Protein AF-A0A534ZTX7-F1 (afdb_monomer)

Foldseek 3Di:
DLCLLPVPPPPPDDPPDDRDHDDPVDCVCVVSVVVVVVVVVQVVVVVVVDDDDDDDDDPDDDPPDDAACDDDQVSVQVNCVVVVHDRDD

Structure (mmCIF, N/CA/C/O backbone):
data_AF-A0A534ZTX7-F1
#
_entry.id   AF-A0A534ZTX7-F1
#
loop_
_atom_site.group_PDB
_atom_site.id
_atom_site.type_symbol
_atom_site.label_atom_id
_atom_site.label_alt_id
_atom_site.label_comp_id
_atom_site.label_asym_id
_atom_site.label_entity_id
_atom_site.label_seq_id
_atom_site.pdbx_PDB_ins_code
_atom_site.Cartn_x
_atom_site.Cartn_y
_atom_site.Cartn_z
_atom_site.occupancy
_atom_site.B_iso_or_equiv
_atom_site.auth_seq_id
_atom_site.auth_comp_id
_atom_site.auth_asym_id
_atom_site.auth_atom_id
_atom_site.pdbx_PDB_model_num
ATOM 1 N N . THR A 1 1 ? 0.625 -1.510 -3.773 1.00 94.44 1 THR A N 1
ATOM 2 C CA . THR A 1 1 ? -0.195 -1.064 -2.614 1.00 94.44 1 THR A CA 1
ATOM 3 C C . THR A 1 1 ? -0.249 0.450 -2.630 1.00 94.44 1 THR A C 1
ATOM 5 O O . THR A 1 1 ? 0.722 1.020 -3.103 1.00 94.44 1 THR A O 1
ATOM 8 N N . SER A 1 2 ? -1.312 1.111 -2.159 1.00 95.56 2 SER A N 1
ATOM 9 C CA . SER A 1 2 ? -1.321 2.583 -2.036 1.00 95.56 2 SER A CA 1
ATOM 10 C C . SER A 1 2 ? -0.287 3.093 -1.023 1.00 95.56 2 SER A C 1
ATOM 12 O O . SER A 1 2 ? 0.225 4.193 -1.152 1.00 95.5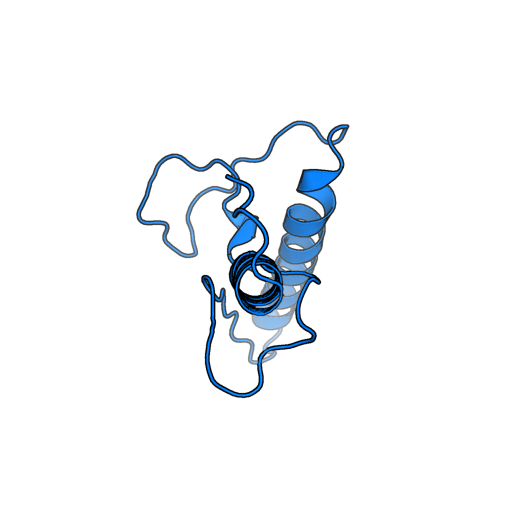6 2 SER A O 1
ATOM 14 N N . GLU A 1 3 ? 0.126 2.268 -0.063 1.00 96.56 3 GLU A N 1
ATOM 15 C CA . GLU A 1 3 ? 1.131 2.660 0.936 1.00 96.56 3 GLU A CA 1
ATOM 16 C C . GLU A 1 3 ? 2.532 2.950 0.373 1.00 96.56 3 GLU A C 1
ATOM 18 O O . GLU A 1 3 ? 3.373 3.497 1.083 1.00 96.56 3 GLU A O 1
ATOM 23 N N . VAL A 1 4 ? 2.803 2.633 -0.902 1.00 96.94 4 VAL A N 1
ATOM 24 C CA . VAL A 1 4 ? 4.101 2.937 -1.532 1.00 96.94 4 VAL A CA 1
ATOM 25 C C . VAL A 1 4 ? 4.402 4.435 -1.584 1.00 96.94 4 VAL A C 1
ATOM 27 O O . VAL A 1 4 ? 5.579 4.787 -1.568 1.00 96.94 4 VAL A O 1
ATOM 30 N N . TYR A 1 5 ? 3.371 5.289 -1.595 1.00 97.44 5 TYR A N 1
ATOM 31 C CA . TYR A 1 5 ? 3.508 6.750 -1.596 1.00 97.44 5 TYR A CA 1
ATOM 32 C C . TYR A 1 5 ? 4.012 7.304 -0.256 1.00 97.44 5 TYR A C 1
ATOM 34 O O . TYR A 1 5 ? 4.632 8.367 -0.209 1.00 97.44 5 TYR A O 1
ATOM 42 N N . GLY A 1 6 ? 3.808 6.570 0.843 1.00 96.44 6 GLY A N 1
ATOM 43 C CA . GLY A 1 6 ? 4.301 6.952 2.160 1.00 96.44 6 GLY A CA 1
ATOM 44 C C . GLY A 1 6 ? 3.749 8.291 2.652 1.00 96.44 6 GLY A C 1
ATOM 45 O O . GLY A 1 6 ? 2.544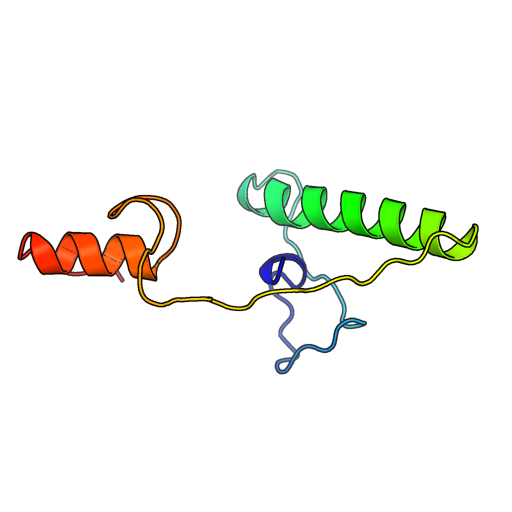 8.473 2.774 1.00 96.44 6 GLY A O 1
ATOM 46 N N . ARG A 1 7 ? 4.651 9.220 2.975 1.00 96.12 7 ARG A N 1
ATOM 47 C CA . ARG A 1 7 ? 4.359 10.588 3.434 1.00 96.12 7 ARG A CA 1
ATOM 48 C C . ARG A 1 7 ? 4.426 11.620 2.307 1.00 96.12 7 ARG A C 1
ATOM 50 O O . ARG A 1 7 ? 4.694 12.783 2.594 1.00 96.12 7 ARG A O 1
ATOM 57 N N . ASN A 1 8 ? 4.276 11.219 1.045 1.00 97.12 8 ASN A N 1
ATOM 58 C CA . ASN A 1 8 ? 4.369 12.163 -0.066 1.00 97.12 8 ASN A CA 1
ATOM 59 C C . ASN A 1 8 ? 3.294 13.267 0.093 1.00 97.12 8 ASN A C 1
ATOM 61 O O . ASN A 1 8 ? 2.106 12.944 0.106 1.00 97.12 8 ASN A O 1
ATOM 65 N N . PRO A 1 9 ? 3.673 14.554 0.224 1.00 96.12 9 PRO A N 1
ATOM 66 C CA . PRO A 1 9 ? 2.713 15.633 0.453 1.00 96.12 9 PRO A CA 1
ATOM 67 C C . PRO A 1 9 ? 1.957 16.060 -0.817 1.00 96.12 9 PRO A C 1
ATOM 69 O O . PRO A 1 9 ? 0.973 16.788 -0.720 1.00 96.12 9 PRO A O 1
ATOM 72 N N . ALA A 1 10 ? 2.395 15.626 -2.002 1.00 94.81 10 ALA A N 1
ATOM 73 C CA . ALA A 1 10 ? 1.847 16.036 -3.291 1.00 94.81 10 ALA A CA 1
ATOM 74 C C . ALA A 1 10 ? 0.586 15.236 -3.662 1.00 94.81 10 ALA A C 1
ATOM 76 O O . ALA A 1 10 ? 0.583 14.457 -4.611 1.00 94.81 10 ALA A O 1
ATOM 77 N N . VAL A 1 11 ? -0.483 15.400 -2.884 1.00 93.69 11 VAL A N 1
ATOM 78 C CA . VAL A 1 11 ? -1.804 14.830 -3.191 1.00 93.69 11 VAL A CA 1
ATOM 79 C C . VAL A 1 11 ? -2.508 15.723 -4.233 1.00 93.69 11 VAL A C 1
ATOM 81 O O . VAL A 1 11 ? -2.526 16.940 -4.041 1.00 93.69 11 VAL A O 1
ATOM 84 N N . PRO A 1 12 ? -3.122 15.170 -5.303 1.00 95.06 12 PRO A N 1
ATOM 85 C CA . PRO A 1 12 ? -3.279 13.745 -5.611 1.00 95.06 12 PRO A CA 1
ATOM 86 C C . PRO A 1 12 ? -2.005 13.099 -6.178 1.00 95.06 12 PRO A C 1
ATOM 88 O O . PRO A 1 12 ? -1.297 13.695 -6.984 1.00 95.06 12 PRO A O 1
ATOM 91 N N . TRP A 1 13 ? -1.747 11.847 -5.790 1.00 96.00 13 TRP A N 1
ATOM 92 C CA . TRP A 1 13 ? -0.581 11.093 -6.259 1.00 96.00 13 TRP A CA 1
ATOM 93 C C . TRP A 1 13 ? -0.835 10.438 -7.621 1.00 96.00 13 TRP A C 1
ATOM 95 O O . TRP A 1 13 ? -1.848 9.762 -7.799 1.00 96.00 13 TRP A O 1
ATOM 105 N N . SER A 1 14 ? 0.121 10.570 -8.542 1.00 95.94 14 SER A N 1
ATOM 106 C CA . SER A 1 14 ? 0.214 9.753 -9.759 1.00 95.94 14 SER A CA 1
ATOM 107 C C . SER A 1 14 ? 1.044 8.490 -9.515 1.00 95.94 14 SER A C 1
ATOM 109 O O . SER A 1 14 ? 1.745 8.368 -8.513 1.00 95.94 14 SER A O 1
ATOM 111 N N . GLU A 1 15 ? 0.992 7.511 -10.413 1.00 96.00 15 GLU A N 1
ATOM 112 C CA . GLU A 1 15 ? 1.756 6.265 -10.300 1.00 96.00 15 GLU A CA 1
ATOM 113 C C . GLU A 1 15 ? 3.276 6.472 -10.336 1.00 96.00 15 GLU A C 1
ATOM 115 O O . GLU A 1 15 ? 4.001 5.707 -9.688 1.00 96.00 15 GLU A O 1
ATOM 120 N N . ASP A 1 16 ? 3.718 7.538 -11.002 1.00 94.50 16 ASP A N 1
ATOM 121 C CA . ASP A 1 16 ? 5.118 7.947 -11.146 1.00 94.50 16 ASP A CA 1
ATOM 122 C C . ASP A 1 16 ? 5.580 8.916 -10.042 1.00 94.50 16 ASP A C 1
ATOM 124 O O . ASP A 1 16 ? 6.718 9.380 -10.060 1.00 94.50 16 ASP A O 1
ATOM 128 N N . ALA A 1 17 ? 4.709 9.241 -9.080 1.00 96.06 17 ALA A N 1
ATOM 129 C CA . ALA A 1 17 ? 5.044 10.139 -7.983 1.00 96.06 17 ALA A CA 1
ATOM 130 C C . ALA A 1 17 ? 6.117 9.552 -7.053 1.00 96.06 17 ALA A C 1
ATOM 132 O O . ALA A 1 17 ? 6.196 8.340 -6.824 1.00 96.06 17 ALA A O 1
ATOM 133 N N . ASP A 1 18 ? 6.891 10.447 -6.438 1.00 96.31 18 ASP A N 1
ATOM 134 C CA . ASP A 1 18 ? 7.949 10.070 -5.509 1.00 96.31 18 ASP A CA 1
ATOM 135 C C . ASP A 1 18 ? 7.435 9.282 -4.299 1.00 96.31 18 ASP A C 1
ATOM 137 O O . ASP A 1 18 ? 6.343 9.501 -3.761 1.00 96.31 18 ASP A O 1
ATOM 141 N N . ARG A 1 19 ? 8.282 8.375 -3.815 1.00 95.88 19 ARG A N 1
ATOM 142 C CA . ARG A 1 19 ? 8.032 7.588 -2.607 1.00 95.88 19 ARG A CA 1
ATOM 143 C C . ARG A 1 19 ? 8.751 8.231 -1.431 1.00 95.88 19 ARG A C 1
ATOM 145 O O . ARG A 1 19 ? 9.970 8.134 -1.319 1.00 95.88 19 ARG A O 1
ATOM 152 N N . VAL A 1 20 ? 8.000 8.850 -0.524 1.00 97.19 20 VAL A N 1
ATOM 153 C CA . VAL A 1 20 ? 8.576 9.571 0.621 1.00 97.19 20 VAL A CA 1
ATOM 154 C C . VAL A 1 20 ? 8.393 8.747 1.893 1.00 97.19 20 VAL A C 1
ATOM 156 O O . VAL A 1 20 ? 7.345 8.788 2.534 1.00 97.19 20 VAL A O 1
ATOM 159 N N . LEU A 1 21 ? 9.409 7.975 2.278 1.00 97.50 21 LEU A N 1
ATOM 160 C CA . LEU A 1 21 ? 9.367 7.116 3.469 1.00 97.50 21 LEU A CA 1
ATOM 161 C C . LEU A 1 21 ? 10.179 7.710 4.628 1.00 97.50 21 LEU A C 1
ATOM 163 O O . LEU A 1 21 ? 10.832 8.746 4.509 1.00 97.50 21 LEU A O 1
ATOM 167 N N . GLY A 1 22 ? 10.049 7.115 5.810 1.00 96.50 22 GLY A N 1
ATOM 168 C CA . GLY A 1 22 ? 10.909 7.436 6.946 1.00 96.50 22 GLY A CA 1
ATOM 169 C C . GLY A 1 22 ? 12.148 6.541 7.010 1.00 96.50 22 GLY A C 1
ATOM 170 O O . GLY A 1 22 ? 12.401 5.771 6.085 1.00 96.50 22 GLY A O 1
ATOM 171 N N . PRO A 1 23 ? 12.912 6.640 8.111 1.00 97.00 23 PRO A N 1
ATOM 172 C CA . PRO A 1 23 ? 14.104 5.830 8.331 1.00 97.00 23 PRO A CA 1
ATOM 173 C C . PRO A 1 23 ? 13.804 4.329 8.320 1.00 97.00 23 PRO A C 1
ATOM 175 O O . PRO A 1 23 ? 12.725 3.902 8.738 1.00 97.00 23 PRO A O 1
ATOM 178 N N . THR A 1 24 ? 14.792 3.530 7.917 1.00 96.38 24 THR A N 1
ATOM 179 C CA . THR A 1 24 ? 14.711 2.059 7.888 1.00 96.38 24 THR A CA 1
ATOM 180 C C . THR A 1 24 ? 14.592 1.424 9.273 1.00 96.38 24 THR A C 1
ATOM 182 O O . THR A 1 24 ? 14.158 0.284 9.364 1.00 96.38 24 THR A O 1
ATOM 185 N N . SER A 1 25 ? 14.923 2.152 10.344 1.00 97.31 25 SER A N 1
ATOM 186 C CA . SER A 1 25 ? 14.739 1.714 11.734 1.00 97.31 25 SER A CA 1
ATOM 187 C C . SER A 1 25 ? 13.284 1.746 12.216 1.00 97.31 25 SER A C 1
ATOM 189 O O . SER A 1 25 ? 13.004 1.284 13.317 1.00 97.31 25 SER A O 1
ATOM 191 N N . ILE A 1 26 ? 12.358 2.314 11.435 1.00 97.31 26 ILE A N 1
ATOM 192 C CA . ILE A 1 26 ? 10.932 2.342 11.768 1.00 97.31 26 ILE A CA 1
ATOM 193 C C . ILE A 1 26 ? 10.208 1.261 10.964 1.00 97.31 26 ILE A C 1
ATOM 195 O O . ILE A 1 26 ? 9.936 1.434 9.771 1.00 97.31 26 ILE A O 1
ATOM 199 N N . ASP A 1 27 ? 9.820 0.187 11.650 1.00 95.81 27 ASP A N 1
ATOM 200 C CA . ASP A 1 27 ? 9.270 -1.031 11.043 1.00 95.81 27 ASP A CA 1
ATOM 201 C C . ASP A 1 27 ? 8.048 -0.800 10.157 1.00 95.81 27 ASP A C 1
ATOM 203 O O . ASP A 1 27 ? 7.872 -1.503 9.166 1.00 95.81 27 ASP A O 1
ATOM 207 N N . ARG A 1 28 ? 7.226 0.221 10.435 1.00 94.38 28 ARG A N 1
ATOM 208 C CA . ARG A 1 28 ? 6.014 0.505 9.642 1.00 94.38 28 ARG A CA 1
ATOM 209 C C . ARG A 1 28 ? 6.289 0.669 8.142 1.00 94.38 28 ARG A C 1
ATOM 211 O O . ARG A 1 28 ? 5.398 0.460 7.326 1.00 94.38 28 ARG A O 1
ATOM 218 N N . TRP A 1 29 ? 7.514 1.046 7.762 1.00 97.25 29 TRP A N 1
ATOM 219 C CA . TRP A 1 29 ? 7.901 1.229 6.362 1.00 97.25 29 TRP A CA 1
ATOM 220 C C . TRP A 1 29 ? 8.306 -0.063 5.648 1.00 97.25 29 TRP A C 1
ATOM 222 O O . TRP A 1 29 ? 8.434 -0.053 4.418 1.00 97.25 29 TRP A O 1
ATOM 232 N N . CYS A 1 30 ? 8.479 -1.177 6.365 1.00 97.12 30 CYS A N 1
ATOM 233 C CA . CYS A 1 30 ? 8.897 -2.454 5.782 1.00 97.12 30 CYS A CA 1
ATOM 234 C C . CYS A 1 30 ? 7.882 -2.968 4.747 1.00 97.12 30 CYS A C 1
ATOM 236 O O . CYS A 1 30 ? 8.259 -3.431 3.667 1.00 97.12 30 CYS A O 1
ATOM 238 N N . TYR A 1 31 ? 6.584 -2.798 5.014 1.00 96.19 31 TYR A N 1
ATOM 239 C CA . TYR A 1 31 ? 5.514 -3.220 4.116 1.00 96.19 31 TYR A CA 1
ATOM 240 C C . TYR A 1 31 ? 5.510 -2.416 2.806 1.00 96.19 31 TYR A C 1
ATOM 242 O O . TYR A 1 31 ? 5.550 -2.993 1.718 1.00 96.19 31 TYR A O 1
ATOM 250 N N . ALA A 1 32 ? 5.548 -1.083 2.888 1.00 97.38 32 ALA A N 1
ATOM 251 C CA . ALA A 1 32 ? 5.634 -0.222 1.707 1.00 97.38 32 ALA A CA 1
ATOM 252 C C . ALA A 1 32 ? 6.912 -0.493 0.890 1.00 97.38 32 ALA A C 1
ATOM 254 O O . ALA A 1 32 ? 6.882 -0.499 -0.343 1.00 97.38 32 ALA A O 1
ATOM 255 N N . THR A 1 33 ? 8.029 -0.758 1.573 1.00 97.81 33 THR A N 1
ATOM 256 C CA . THR A 1 33 ? 9.327 -1.046 0.949 1.00 97.81 33 THR A CA 1
ATOM 257 C C . THR A 1 33 ? 9.321 -2.384 0.220 1.00 97.81 33 THR A C 1
ATOM 259 O O . THR A 1 33 ? 9.671 -2.434 -0.958 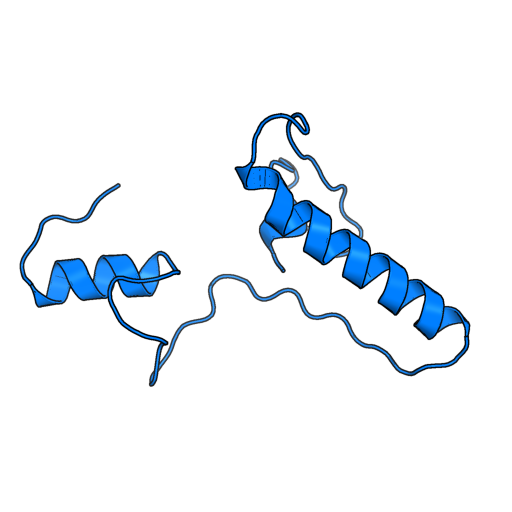1.00 97.81 33 THR A O 1
ATOM 262 N N . SER A 1 34 ? 8.862 -3.453 0.875 1.00 98.06 34 SER A N 1
ATOM 263 C CA . SER A 1 34 ? 8.786 -4.793 0.278 1.00 98.06 34 SER A CA 1
ATOM 264 C C . SER A 1 34 ? 7.875 -4.829 -0.951 1.00 98.06 34 SER A C 1
ATOM 266 O O . SER A 1 34 ? 8.242 -5.401 -1.978 1.00 98.06 34 SER A O 1
ATOM 268 N N . LYS A 1 35 ? 6.716 -4.159 -0.903 1.00 98.00 35 LYS A N 1
ATOM 269 C CA . LYS A 1 35 ? 5.809 -4.076 -2.056 1.00 98.00 35 LYS A CA 1
ATOM 270 C C . LYS A 1 35 ? 6.417 -3.318 -3.231 1.00 98.00 35 LYS A C 1
ATOM 272 O O . LYS A 1 35 ? 6.219 -3.737 -4.367 1.00 98.00 35 LYS A O 1
ATOM 277 N N . ALA A 1 36 ? 7.165 -2.250 -2.980 1.00 97.56 36 ALA A N 1
ATOM 278 C CA . ALA A 1 36 ? 7.838 -1.533 -4.052 1.00 97.56 36 ALA A CA 1
ATOM 279 C C . ALA A 1 36 ? 9.022 -2.315 -4.634 1.00 97.56 36 ALA A C 1
ATOM 281 O O . ALA A 1 36 ? 9.220 -2.295 -5.842 1.00 97.56 36 ALA A O 1
ATOM 282 N N . ALA A 1 37 ? 9.772 -3.053 -3.809 1.00 98.06 37 ALA A N 1
ATOM 283 C CA . ALA A 1 37 ? 10.802 -3.967 -4.301 1.00 98.06 37 ALA A CA 1
ATOM 284 C C . ALA A 1 37 ? 10.201 -5.018 -5.252 1.00 98.06 37 ALA A C 1
ATOM 286 O O . ALA A 1 37 ? 10.708 -5.211 -6.354 1.00 98.06 37 ALA A O 1
ATOM 287 N N . ALA A 1 38 ? 9.069 -5.626 -4.875 1.00 98.31 38 ALA A N 1
ATOM 288 C CA . ALA A 1 38 ? 8.326 -6.527 -5.756 1.00 98.31 38 ALA A CA 1
ATOM 289 C C . ALA A 1 38 ? 7.886 -5.836 -7.061 1.00 98.31 38 ALA A C 1
ATOM 291 O O . ALA A 1 38 ? 8.021 -6.406 -8.141 1.00 98.31 38 ALA A O 1
ATOM 292 N N . GLU A 1 39 ? 7.410 -4.593 -6.980 1.00 98.00 39 GLU A N 1
ATOM 293 C CA . GLU A 1 39 ? 7.021 -3.807 -8.152 1.00 98.00 39 GLU A CA 1
ATOM 294 C C . GLU A 1 39 ? 8.204 -3.536 -9.097 1.00 98.00 39 GLU A C 1
ATOM 296 O O . GLU A 1 39 ? 8.057 -3.690 -10.308 1.00 98.00 39 GLU A O 1
ATOM 301 N N . HIS A 1 40 ? 9.399 -3.239 -8.572 1.00 97.94 40 HIS A N 1
ATOM 302 C CA . HIS A 1 40 ? 10.613 -3.104 -9.384 1.00 97.94 40 HIS A CA 1
ATOM 303 C C . HIS A 1 40 ? 10.944 -4.390 -10.150 1.00 97.94 40 HIS A C 1
ATOM 305 O O . HIS A 1 40 ? 11.268 -4.318 -11.337 1.00 97.94 40 HIS A O 1
ATOM 311 N N . PHE A 1 41 ? 10.814 -5.562 -9.518 1.00 98.44 41 PHE A N 1
ATOM 312 C CA . PHE A 1 41 ? 10.991 -6.840 -10.212 1.00 98.44 41 PHE A CA 1
ATOM 313 C C . PHE A 1 41 ? 9.953 -7.030 -11.318 1.00 98.44 41 PHE A C 1
ATOM 315 O O . PHE A 1 41 ? 10.318 -7.358 -12.445 1.00 98.44 41 PHE A O 1
ATOM 322 N N . CYS A 1 42 ? 8.676 -6.758 -11.041 1.00 98.25 42 CYS A N 1
ATOM 323 C CA . CYS A 1 42 ? 7.624 -6.803 -12.055 1.00 98.25 42 CYS A CA 1
ATOM 324 C C . CYS A 1 42 ? 7.946 -5.883 -13.247 1.00 98.25 42 CYS A C 1
ATOM 326 O O . CYS A 1 42 ? 7.869 -6.302 -14.398 1.00 98.25 42 CYS A O 1
ATOM 328 N N . LEU A 1 43 ? 8.376 -4.645 -12.999 1.00 97.44 43 LEU A N 1
ATOM 329 C CA . LEU A 1 43 ? 8.755 -3.712 -14.064 1.00 97.44 43 LEU A CA 1
ATOM 330 C C . LEU A 1 43 ? 9.993 -4.177 -14.846 1.00 97.44 43 LEU A C 1
ATOM 332 O O . LEU A 1 43 ? 10.059 -3.958 -16.056 1.00 97.44 43 LEU A O 1
ATOM 336 N N . ALA A 1 44 ? 10.945 -4.849 -14.196 1.00 98.38 44 ALA A N 1
ATOM 337 C CA . ALA A 1 44 ? 12.082 -5.465 -14.873 1.00 98.38 44 ALA A CA 1
ATOM 338 C C . ALA A 1 44 ? 11.630 -6.594 -15.815 1.00 98.38 44 ALA A C 1
ATOM 340 O O . ALA A 1 44 ? 11.980 -6.574 -16.992 1.00 98.38 44 ALA A O 1
ATOM 341 N N . TYR A 1 45 ? 10.779 -7.514 -15.352 1.00 98.50 45 TYR A N 1
ATOM 342 C CA . TYR A 1 45 ? 10.218 -8.573 -16.203 1.00 98.50 45 TYR A CA 1
ATOM 343 C C . TYR A 1 45 ? 9.343 -8.029 -17.334 1.00 98.50 45 TYR A C 1
ATOM 345 O O . TYR A 1 45 ? 9.346 -8.581 -18.434 1.00 98.50 45 TYR A O 1
ATOM 353 N N . ARG A 1 46 ? 8.658 -6.902 -17.114 1.00 98.19 46 ARG A N 1
ATOM 354 C CA . ARG A 1 46 ? 7.909 -6.214 -18.171 1.00 98.19 46 ARG A CA 1
ATOM 355 C C . ARG A 1 46 ? 8.813 -5.781 -19.323 1.00 98.19 46 ARG A C 1
ATOM 357 O O . ARG A 1 46 ? 8.431 -5.919 -20.481 1.00 98.19 46 ARG A O 1
ATOM 364 N N . ARG A 1 47 ? 10.030 -5.307 -19.027 1.00 97.94 47 ARG A N 1
ATOM 365 C CA . ARG A 1 47 ? 11.034 -4.950 -20.051 1.00 97.94 47 ARG A CA 1
ATOM 366 C C . ARG A 1 47 ? 11.561 -6.167 -20.816 1.00 97.94 47 ARG A C 1
ATOM 368 O O . ARG A 1 47 ? 12.038 -6.005 -21.930 1.00 97.94 47 ARG A O 1
ATOM 375 N N . LEU A 1 48 ? 11.439 -7.365 -20.2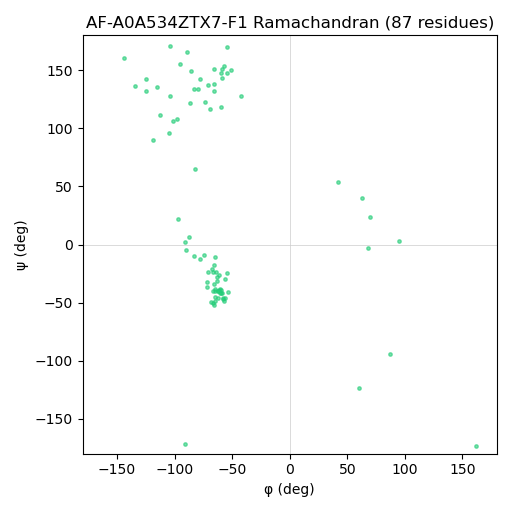43 1.00 98.44 48 LEU A N 1
ATOM 376 C CA . LEU A 1 48 ? 11.767 -8.638 -20.892 1.00 98.44 48 LEU A CA 1
ATOM 377 C C . LEU A 1 48 ? 10.592 -9.223 -21.698 1.00 98.44 48 LEU A C 1
ATOM 379 O O . LEU A 1 48 ? 10.685 -10.343 -22.188 1.00 98.44 48 LEU A O 1
ATOM 383 N N . GLY A 1 49 ? 9.488 -8.483 -21.840 1.00 98.31 49 GLY A N 1
ATOM 384 C CA . GLY A 1 49 ? 8.338 -8.876 -22.657 1.00 98.31 49 GLY A CA 1
ATOM 385 C C . GLY A 1 49 ? 7.207 -9.569 -21.897 1.00 98.31 49 GLY A C 1
ATOM 386 O O . GLY A 1 49 ? 6.213 -9.936 -22.519 1.00 98.31 49 GLY A O 1
ATOM 387 N N . LEU A 1 50 ? 7.298 -9.725 -20.569 1.00 98.44 50 LEU A N 1
ATOM 388 C CA . LEU A 1 50 ? 6.194 -10.284 -19.783 1.00 98.44 50 LEU A CA 1
ATOM 389 C C . LEU A 1 50 ? 5.057 -9.244 -19.648 1.00 98.44 50 LEU A C 1
ATOM 391 O O . LEU A 1 50 ? 5.301 -8.146 -19.137 1.00 98.44 50 LEU A O 1
ATOM 395 N N . PRO A 1 51 ? 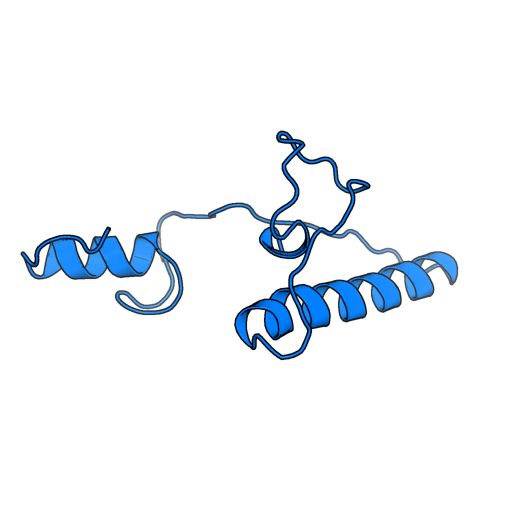3.809 -9.538 -20.068 1.00 98.25 51 PRO A N 1
ATOM 396 C CA . PRO A 1 51 ? 2.701 -8.599 -19.923 1.00 98.25 51 PRO A CA 1
ATOM 397 C C . PRO A 1 51 ? 2.330 -8.438 -18.446 1.00 98.25 51 PRO A C 1
ATOM 399 O O . PRO A 1 51 ? 1.905 -9.382 -17.785 1.00 98.25 51 PRO A O 1
ATOM 402 N N . ILE A 1 52 ? 2.504 -7.223 -17.925 1.00 98.12 52 ILE A N 1
ATOM 403 C CA . ILE A 1 52 ? 2.288 -6.889 -16.514 1.00 98.12 52 ILE A CA 1
ATOM 404 C C . ILE A 1 52 ? 1.500 -5.586 -16.409 1.00 98.12 52 ILE A C 1
ATOM 406 O O . ILE A 1 52 ? 1.841 -4.586 -17.046 1.00 98.12 52 ILE A O 1
ATOM 410 N N . THR A 1 53 ? 0.516 -5.584 -15.510 1.00 97.38 53 THR A N 1
ATOM 411 C CA . THR A 1 53 ? -0.216 -4.396 -15.062 1.00 97.38 53 THR A CA 1
ATOM 412 C C . THR A 1 53 ? -0.132 -4.309 -13.544 1.00 97.38 53 THR A C 1
ATOM 414 O O . THR A 1 53 ? -0.367 -5.294 -12.846 1.00 97.38 53 THR A O 1
ATOM 417 N N . VAL A 1 54 ? 0.203 -3.128 -13.025 1.00 97.31 54 VAL A N 1
ATOM 418 C CA . VAL A 1 54 ? 0.264 -2.870 -11.584 1.00 97.31 54 VAL A CA 1
ATOM 419 C C . VAL A 1 54 ? -0.963 -2.068 -11.178 1.00 97.31 54 VAL A C 1
ATOM 421 O O . VAL A 1 54 ? -1.234 -1.021 -11.753 1.00 97.31 54 VAL A O 1
ATOM 424 N N . LEU A 1 55 ? -1.686 -2.548 -10.167 1.00 97.19 55 LEU A N 1
ATOM 425 C CA . LEU A 1 55 ? -2.831 -1.858 -9.577 1.00 97.19 55 LEU A CA 1
ATOM 426 C C . LEU A 1 55 ? -2.524 -1.479 -8.123 1.00 97.19 55 LEU A C 1
ATOM 428 O O . LEU A 1 55 ? -2.010 -2.288 -7.341 1.00 97.19 55 LEU A O 1
ATOM 432 N N . ARG A 1 56 ? -2.861 -0.245 -7.736 1.00 96.62 56 ARG A N 1
ATOM 433 C CA . ARG A 1 56 ? -2.671 0.280 -6.376 1.00 96.62 56 ARG A CA 1
ATOM 434 C C . ARG A 1 56 ? -4.028 0.651 -5.777 1.00 96.62 56 ARG A C 1
ATOM 436 O O . ARG A 1 56 ? -4.494 1.769 -5.916 1.00 96.62 56 ARG A O 1
ATOM 443 N N . TYR A 1 57 ? -4.668 -0.303 -5.109 1.00 94.81 57 TYR A N 1
ATOM 444 C CA . TYR A 1 57 ? -5.971 -0.082 -4.479 1.00 94.81 57 TYR A CA 1
ATOM 445 C C . TYR A 1 57 ? -5.914 0.915 -3.315 1.00 94.81 57 TYR A C 1
ATOM 4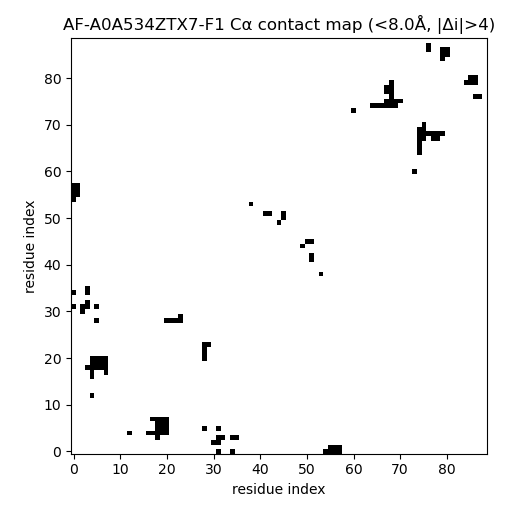47 O O . TYR A 1 57 ? -5.030 0.815 -2.461 1.00 94.81 57 TYR A O 1
ATOM 455 N N . PHE A 1 58 ? -6.914 1.796 -3.241 1.00 94.19 58 PHE A N 1
ATOM 456 C CA . PHE A 1 58 ? -7.137 2.739 -2.144 1.00 94.19 58 PHE A CA 1
ATOM 457 C C . PHE A 1 58 ? -8.412 2.360 -1.397 1.00 94.19 58 PHE A C 1
ATOM 459 O O . PHE A 1 58 ? -9.497 2.481 -1.953 1.00 94.19 58 PHE A O 1
ATOM 466 N N . ASN A 1 59 ? -8.268 1.889 -0.153 1.00 91.88 59 ASN A N 1
ATOM 467 C CA . ASN A 1 59 ? -9.375 1.604 0.771 1.00 91.88 59 ASN A CA 1
ATOM 468 C C . ASN A 1 59 ? -10.584 0.918 0.115 1.00 91.88 59 ASN A C 1
ATOM 470 O O . ASN A 1 59 ? -11.701 1.405 0.217 1.00 91.88 59 ASN A O 1
ATOM 474 N N . VAL A 1 60 ? -10.369 -0.209 -0.567 1.00 91.25 60 VAL A N 1
ATOM 475 C CA . VAL A 1 60 ? -11.475 -0.993 -1.138 1.00 91.25 60 VAL A CA 1
ATOM 476 C C . VAL A 1 60 ? -12.335 -1.558 -0.006 1.00 91.25 60 VAL A C 1
ATOM 478 O O . VAL A 1 60 ? -11.802 -2.137 0.942 1.00 91.25 60 VAL A O 1
ATOM 481 N N . TYR A 1 61 ? -13.654 -1.405 -0.122 1.00 91.44 61 TYR A N 1
ATOM 482 C CA . TYR A 1 61 ? -14.644 -1.950 0.804 1.00 91.44 61 TYR A CA 1
ATOM 483 C C . TYR A 1 61 ? -15.905 -2.403 0.060 1.00 91.44 61 TYR A C 1
ATOM 485 O O . TYR A 1 61 ? -16.151 -1.991 -1.071 1.00 91.44 61 TYR A O 1
ATOM 493 N N . GLY A 1 62 ? -16.707 -3.259 0.695 1.00 91.88 62 GLY A N 1
ATOM 494 C CA . GLY A 1 62 ? -17.953 -3.777 0.129 1.00 91.88 62 GLY A CA 1
ATOM 495 C C . GLY A 1 62 ? -18.434 -5.038 0.851 1.00 91.88 62 GLY A C 1
ATOM 496 O O . GLY A 1 62 ? -17.854 -5.413 1.864 1.00 91.88 62 GLY A O 1
ATOM 497 N N . PRO A 1 63 ? -19.485 -5.715 0.363 1.00 91.50 63 PRO A N 1
ATOM 498 C CA . PRO A 1 63 ? -19.917 -6.997 0.917 1.00 91.50 63 PRO A CA 1
ATOM 499 C C . PRO A 1 63 ? -18.775 -8.022 0.948 1.00 91.50 63 PRO A C 1
ATOM 501 O O . PRO A 1 63 ? -17.945 -8.044 0.043 1.00 91.50 63 PRO A O 1
ATOM 504 N N . ARG A 1 64 ? -18.786 -8.919 1.946 1.00 89.44 64 ARG A N 1
ATOM 505 C CA . ARG A 1 64 ? -17.751 -9.958 2.142 1.00 89.44 64 ARG A CA 1
ATOM 506 C C . ARG A 1 64 ? -16.359 -9.381 2.418 1.00 89.44 64 ARG A C 1
ATOM 508 O O . ARG A 1 64 ? -15.367 -9.896 1.908 1.00 89.44 64 ARG A O 1
ATOM 515 N N . LEU A 1 65 ? -16.295 -8.317 3.222 1.00 88.75 65 LEU A N 1
ATOM 516 C CA . LEU A 1 65 ? -15.028 -7.891 3.811 1.00 88.75 65 LEU A CA 1
ATOM 517 C C . LEU A 1 65 ? -14.338 -9.078 4.487 1.00 88.75 65 LEU A C 1
ATOM 519 O O . LEU A 1 65 ? -14.996 -9.983 5.010 1.00 88.75 65 LEU A O 1
ATOM 523 N N . ASP A 1 66 ? -13.010 -9.019 4.505 1.00 83.62 66 ASP A N 1
ATOM 524 C CA . ASP A 1 66 ? -12.201 -9.892 5.343 1.00 83.62 66 ASP A CA 1
ATOM 525 C C . ASP A 1 66 ? -12.640 -9.798 6.817 1.00 83.62 66 ASP A C 1
ATOM 527 O O . ASP A 1 66 ? -13.427 -8.933 7.216 1.00 83.62 66 ASP A O 1
ATOM 531 N N . ARG A 1 67 ? -12.107 -10.704 7.640 1.00 88.62 67 ARG A N 1
ATOM 532 C CA . ARG A 1 67 ? -12.434 -10.834 9.064 1.00 88.62 67 ARG A CA 1
ATOM 533 C C . ARG A 1 67 ? -12.528 -9.471 9.776 1.00 88.62 67 ARG A C 1
ATOM 535 O O . ARG A 1 67 ? -11.590 -8.675 9.738 1.00 88.62 67 ARG A O 1
ATOM 542 N N . LEU A 1 68 ? -13.653 -9.250 10.464 1.00 87.88 68 LEU A N 1
ATOM 543 C CA . LEU A 1 68 ? -13.877 -8.076 11.313 1.00 87.88 68 LEU A CA 1
ATOM 544 C C . LEU A 1 68 ? -12.801 -7.965 12.401 1.00 87.88 68 LEU A C 1
ATOM 546 O O . LEU A 1 68 ? -12.201 -8.970 12.785 1.00 87.88 68 LEU A O 1
ATOM 550 N N . ASP A 1 69 ? -12.557 -6.739 12.868 1.00 85.12 69 ASP A N 1
ATOM 551 C CA . ASP A 1 69 ? -11.573 -6.398 13.912 1.00 85.12 69 ASP A CA 1
ATOM 552 C C . ASP A 1 69 ? -10.101 -6.566 13.541 1.00 85.12 69 ASP A C 1
ATOM 554 O O . ASP A 1 69 ? -9.220 -6.246 14.336 1.00 85.12 69 ASP A O 1
ATOM 558 N N . VAL A 1 70 ? -9.803 -7.056 12.339 1.00 80.19 70 VAL A N 1
ATOM 559 C CA . VAL A 1 70 ? -8.432 -7.334 11.917 1.0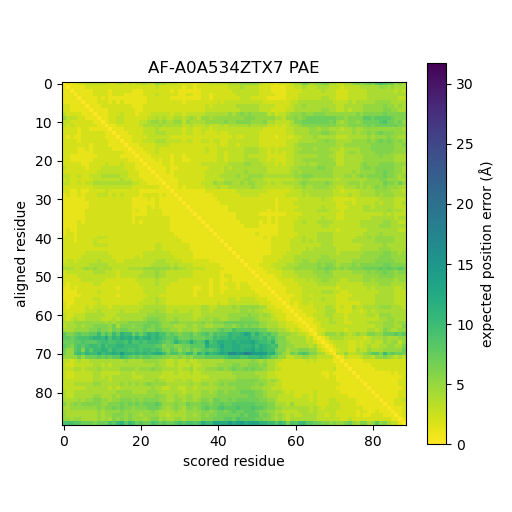0 80.19 70 VAL A CA 1
A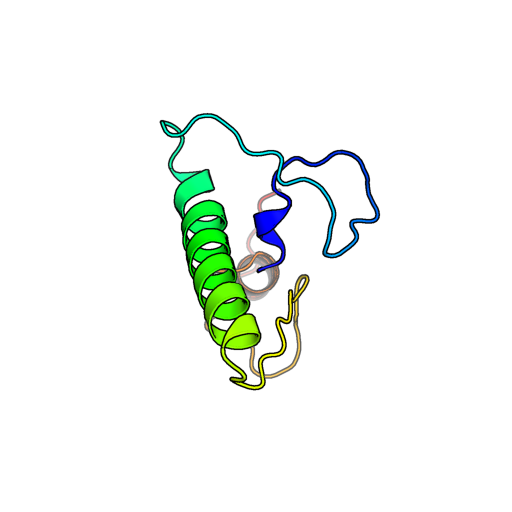TOM 560 C C . VAL A 1 70 ? -8.120 -6.604 10.619 1.00 80.19 70 VAL A C 1
ATOM 562 O O . VAL A 1 70 ? -8.939 -6.508 9.705 1.00 80.19 70 VAL A O 1
ATOM 565 N N . GLY A 1 71 ? -6.887 -6.113 10.520 1.00 81.81 71 GLY A N 1
ATOM 566 C CA . GLY A 1 71 ? -6.325 -5.600 9.279 1.00 81.81 71 GLY A CA 1
ATOM 567 C C . GLY A 1 71 ? -6.635 -4.129 9.039 1.00 81.81 71 GLY A C 1
ATOM 568 O O . GLY A 1 71 ? -5.857 -3.266 9.432 1.00 81.81 71 GLY A O 1
ATOM 569 N N . ARG A 1 72 ? -7.705 -3.838 8.296 1.00 87.75 72 ARG A N 1
ATOM 570 C CA . ARG A 1 72 ? -7.939 -2.511 7.705 1.00 87.75 72 ARG A CA 1
ATOM 571 C C . ARG A 1 72 ? -8.847 -1.656 8.587 1.00 87.75 72 ARG A C 1
ATOM 573 O O . ARG A 1 72 ? -9.694 -2.161 9.309 1.00 87.75 72 ARG A O 1
ATOM 580 N N . VAL A 1 73 ? -8.730 -0.336 8.461 1.00 92.56 73 VAL A N 1
ATOM 581 C CA . VAL A 1 73 ? -9.491 0.618 9.290 1.00 92.56 73 VAL A CA 1
ATOM 582 C C . VAL A 1 73 ? -11.008 0.379 9.258 1.00 92.56 73 VAL A C 1
ATOM 584 O O . VAL A 1 73 ? -11.655 0.398 10.298 1.00 92.56 73 VAL A O 1
ATOM 587 N N . ILE A 1 74 ? -11.575 0.059 8.088 1.00 93.06 74 ILE A N 1
ATOM 588 C CA . ILE A 1 74 ? -13.020 -0.173 7.938 1.00 93.06 74 ILE A CA 1
ATOM 589 C C . ILE A 1 74 ? -13.467 -1.433 8.692 1.00 93.06 74 ILE A C 1
ATOM 591 O O . ILE A 1 74 ? -14.519 -1.414 9.325 1.00 93.06 74 ILE A O 1
ATOM 595 N N . THR A 1 75 ? -12.683 -2.518 8.665 1.00 93.19 75 THR A N 1
ATOM 596 C CA . THR A 1 75 ? -13.030 -3.759 9.380 1.00 93.19 75 THR A CA 1
ATOM 597 C C . THR A 1 75 ? -12.876 -3.607 10.891 1.00 93.19 75 THR A C 1
ATOM 599 O O . THR A 1 75 ? -13.666 -4.191 11.633 1.00 93.19 75 THR A O 1
ATOM 602 N N . ILE A 1 76 ? -11.914 -2.796 11.346 1.00 93.81 76 ILE A N 1
ATOM 603 C CA . ILE A 1 76 ? -11.727 -2.446 12.763 1.00 93.81 76 ILE A CA 1
ATOM 604 C C . ILE A 1 76 ? -12.916 -1.621 13.271 1.00 93.81 76 ILE A C 1
ATOM 606 O O . ILE A 1 76 ? -13.552 -2.001 14.251 1.00 93.81 76 ILE A O 1
ATOM 610 N N . PHE A 1 77 ? -13.271 -0.536 12.579 1.00 95.12 77 PHE A N 1
ATOM 611 C CA . PHE A 1 77 ? -14.371 0.338 13.000 1.00 95.12 77 PHE A CA 1
ATOM 612 C C . PHE A 1 77 ? -15.722 -0.366 12.953 1.00 95.12 77 PHE A C 1
ATOM 614 O O . PHE A 1 77 ? -16.532 -0.202 13.860 1.00 95.12 77 PHE A O 1
ATOM 621 N N . LEU A 1 78 ? -15.965 -1.177 11.920 1.00 93.88 78 LEU A N 1
ATOM 622 C CA . LEU A 1 78 ? -17.196 -1.953 11.825 1.00 93.88 78 LEU A CA 1
ATOM 623 C C . LEU A 1 78 ? -17.322 -2.946 12.988 1.00 93.88 78 LEU A C 1
ATOM 625 O O . LEU A 1 78 ? -18.405 -3.095 13.543 1.00 93.88 78 LEU A O 1
ATOM 629 N N . GLY A 1 79 ? -16.225 -3.593 13.382 1.00 94.00 79 GLY A N 1
ATOM 630 C CA . GLY A 1 79 ? -16.217 -4.488 14.534 1.00 94.00 79 GLY A CA 1
ATOM 631 C C . GLY A 1 79 ? -16.489 -3.768 15.861 1.00 94.00 79 GLY A C 1
ATOM 632 O O . GLY A 1 79 ? -17.353 -4.213 16.618 1.00 94.00 79 GLY A O 1
ATOM 633 N N . GLN A 1 80 ? -15.851 -2.613 16.095 1.00 95.81 80 GLN A N 1
ATOM 634 C CA . GLN A 1 80 ? -16.131 -1.748 17.255 1.00 95.81 80 GLN A CA 1
ATOM 635 C C . GLN A 1 80 ? -17.612 -1.339 17.308 1.00 95.81 80 GLN A C 1
ATOM 637 O O . GLN A 1 80 ? -18.276 -1.533 18.326 1.00 95.81 80 GLN A O 1
ATOM 642 N N . LEU A 1 81 ? -18.167 -0.874 16.184 1.00 95.56 81 LEU A N 1
ATOM 643 C CA . LEU A 1 81 ? -19.583 -0.511 16.056 1.00 95.56 81 LEU A CA 1
ATOM 644 C C 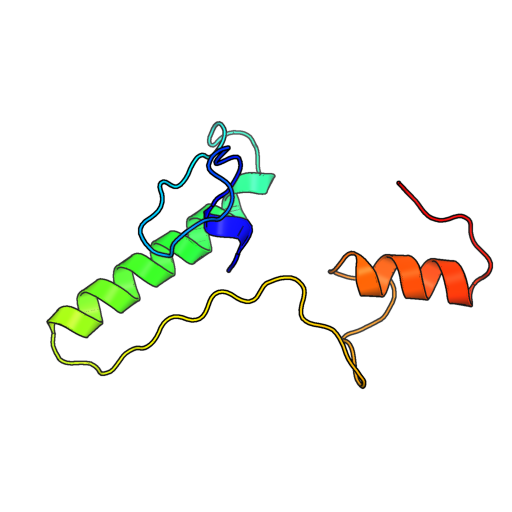. LEU A 1 81 ? -20.526 -1.674 16.380 1.00 95.56 81 LEU A C 1
ATOM 646 O O . LEU A 1 81 ? -21.484 -1.497 17.129 1.00 95.56 81 LEU A O 1
ATOM 650 N N . LEU A 1 82 ? -20.258 -2.864 15.839 1.00 94.88 82 LEU A N 1
ATOM 651 C CA . LEU A 1 82 ? -21.103 -4.042 16.053 1.00 94.88 82 LEU A CA 1
ATOM 652 C C . LEU A 1 82 ? -21.083 -4.540 17.506 1.00 94.88 82 LEU A C 1
ATOM 654 O O . LEU A 1 82 ? -22.047 -5.171 17.935 1.00 94.88 82 LEU A O 1
ATOM 658 N N . ARG A 1 83 ? -20.025 -4.241 18.271 1.00 96.12 83 ARG A N 1
ATOM 659 C CA . ARG A 1 83 ? -19.950 -4.509 19.718 1.00 96.12 83 ARG A CA 1
ATOM 660 C C . ARG A 1 83 ? -20.469 -3.368 20.594 1.00 96.12 83 ARG A C 1
ATOM 662 O O . ARG A 1 83 ? -20.536 -3.533 21.808 1.00 96.12 83 ARG A O 1
ATOM 669 N N . GLY A 1 84 ? -20.839 -2.228 20.010 1.00 96.69 84 GLY A N 1
ATOM 670 C CA . GLY A 1 84 ? -21.212 -1.033 20.769 1.00 96.69 84 GLY A CA 1
ATOM 671 C C . GLY A 1 84 ? -20.030 -0.371 21.489 1.00 96.69 84 GLY A C 1
ATOM 672 O O . GLY A 1 84 ? -20.229 0.316 22.488 1.00 96.69 84 GLY A O 1
ATOM 673 N N . GLU A 1 85 ? -18.803 -0.583 21.008 1.00 97.12 85 GLU A N 1
ATOM 674 C CA . GLU A 1 85 ? -17.589 0.035 21.543 1.00 97.12 85 GLU A CA 1
ATOM 675 C C . GLU A 1 85 ? -17.350 1.424 20.919 1.00 97.12 85 GLU A C 1
ATOM 677 O O . GLU A 1 85 ? -17.682 1.645 19.749 1.00 97.12 85 GLU A O 1
ATOM 682 N N . PRO A 1 86 ? -16.735 2.369 21.654 1.00 96.75 86 PRO A N 1
ATOM 683 C CA . PRO A 1 86 ? -16.274 3.627 21.073 1.00 96.75 86 PRO A CA 1
ATOM 684 C C . PRO A 1 86 ? -15.257 3.402 19.944 1.00 96.75 86 PRO A C 1
ATOM 686 O O . PRO A 1 86 ? -14.392 2.530 20.041 1.00 96.75 86 PRO A O 1
ATOM 689 N N . LEU A 1 87 ? -15.317 4.235 18.900 1.00 95.31 87 LEU A N 1
ATOM 690 C CA . LEU A 1 87 ? -14.340 4.202 17.809 1.00 95.31 87 LEU A CA 1
ATOM 691 C C . LEU A 1 87 ? -12.975 4.729 18.268 1.00 95.31 87 LEU A C 1
ATOM 693 O O . LEU A 1 87 ? -12.894 5.758 18.939 1.00 95.31 87 LEU A O 1
ATOM 697 N N . THR A 1 88 ? -11.898 4.057 17.866 1.00 94.19 88 THR A N 1
ATOM 698 C CA . THR A 1 88 ? -10.524 4.542 18.088 1.00 94.19 88 THR A CA 1
ATOM 699 C C . THR A 1 88 ? -10.106 5.479 16.955 1.00 94.19 88 THR A C 1
ATOM 701 O O . THR A 1 88 ? -10.109 5.061 15.799 1.00 94.19 88 THR A O 1
ATOM 704 N N . VAL A 1 89 ? -9.738 6.724 17.274 1.00 89.06 89 VAL A N 1
ATOM 705 C CA . VAL A 1 89 ? -9.377 7.779 16.303 1.00 89.06 89 VAL A CA 1
ATOM 706 C C . VAL A 1 89 ? -7.977 8.307 16.572 1.00 89.06 89 VAL A C 1
ATOM 708 O O . VAL A 1 89 ? -7.658 8.515 17.764 1.00 89.06 89 VAL A O 1
#

Mean predicted aligned error: 3.47 Å

Secondary structure (DSSP, 8-state):
-GGGGBT--SSSPPTTS--B---TTSTTHHHHHHHHHHHHHHHHHHHTT---------S---TT-SSTTSSSHHHHHHHHHHHTPPPP-

pLDDT: mean 95.02, std 3.75, range [80.19, 98.5]

Radius of gyration: 16.59 Å; Cα contacts (8 Å, |Δi|>4): 69; chains: 1; bounding box: 36×27×44 Å

Sequence (89 aa):
TSEVYGRNPAVPWSEDADRVLGPTSIDRWCYATSKAAAEHFCLAYRRLGLPITVLRYFNVYGPRLDRLDVGRVITIFLGQLLRGEPLTV

Solvent-accessible surface area (backbone atoms only — not comparable to full-atom values): 5731 Å² total; per-residue (Å²): 92,53,57,45,37,59,68,50,83,66,75,83,75,58,95,86,52,69,63,36,73,79,62,88,90,45,68,84,50,52,62,32,49,53,52,47,54,52,48,52,52,51,55,53,45,36,76,74,69,45,91,76,85,90,76,61,66,72,88,83,83,63,89,86,62,71,64,65,61,45,94,48,72,67,30,33,49,51,38,29,55,78,72,73,44,80,76,90,129